Protein AF-C0XRL9-F1 (afdb_monomer_lite)

Secondary structure (DSSP, 8-state):
--SHHHHHHHHHHHHHHHHHHHHHHHHHHHHHHHHS------S-HHHHTTSTTEEEEE-SS-EEEEEPPPSSPPSSEEEEE--TT----HHHHHHHHHTT-EEEEE--S--

pLDDT: mean 85.1, std 12.41, range [48.97, 97.81]

Structure (mmCIF, N/CA/C/O backbone):
data_AF-C0XRL9-F1
#
_entry.id   AF-C0XRL9-F1
#
loop_
_atom_site.group_PDB
_atom_site.id
_atom_site.type_symbol
_atom_site.label_atom_id
_atom_site.label_alt_id
_atom_site.label_comp_id
_atom_site.label_asym_id
_atom_site.label_entity_id
_atom_site.label_seq_id
_atom_site.pdbx_PDB_ins_code
_atom_site.Cartn_x
_atom_site.Cartn_y
_atom_site.Cartn_z
_atom_site.occupancy
_atom_site.B_iso_or_equiv
_atom_site.auth_seq_id
_atom_site.auth_comp_id
_atom_site.auth_asym_id
_atom_site.auth_atom_id
_atom_site.pdbx_PDB_model_num
ATOM 1 N N . MET A 1 1 ? 38.129 -1.562 -51.054 1.00 54.91 1 MET A N 1
ATOM 2 C CA . MET A 1 1 ? 38.420 -1.204 -49.641 1.00 54.91 1 MET A CA 1
ATOM 3 C C . MET A 1 1 ? 37.546 -0.070 -49.062 1.00 54.91 1 MET A C 1
ATOM 5 O O . MET A 1 1 ? 37.778 0.338 -47.932 1.00 54.91 1 MET A O 1
ATOM 9 N N . VAL A 1 2 ? 36.530 0.442 -49.781 1.00 57.69 2 VAL A N 1
ATOM 10 C CA . VAL A 1 2 ? 35.673 1.569 -49.324 1.00 57.69 2 VAL A CA 1
ATOM 11 C C . VAL A 1 2 ? 34.429 1.099 -48.548 1.00 57.69 2 VAL A C 1
ATOM 13 O O . VAL A 1 2 ? 33.915 1.816 -47.692 1.00 57.69 2 VAL A O 1
ATOM 16 N N . THR A 1 3 ? 33.967 -0.125 -48.801 1.00 61.16 3 THR A N 1
ATOM 17 C CA . THR A 1 3 ? 32.775 -0.726 -48.183 1.00 61.16 3 THR A CA 1
ATOM 18 C C . THR A 1 3 ? 32.954 -1.021 -46.692 1.00 61.16 3 THR A C 1
ATOM 20 O O . THR A 1 3 ? 32.068 -0.699 -45.907 1.00 61.16 3 THR A O 1
ATOM 23 N N . SER A 1 4 ? 34.113 -1.532 -46.266 1.00 67.38 4 SER A N 1
ATOM 24 C CA . SER A 1 4 ? 34.388 -1.855 -44.853 1.00 67.38 4 SER A CA 1
ATOM 25 C C . SER A 1 4 ? 34.343 -0.630 -43.932 1.00 67.38 4 SER A C 1
ATOM 27 O O . SER A 1 4 ? 33.796 -0.694 -42.836 1.00 67.38 4 SER A O 1
ATOM 29 N N . ARG A 1 5 ? 34.831 0.526 -44.402 1.00 75.00 5 ARG A N 1
ATOM 30 C CA . ARG A 1 5 ? 34.821 1.793 -43.647 1.00 75.00 5 ARG A CA 1
ATOM 31 C C . ARG A 1 5 ? 33.425 2.399 -43.466 1.00 75.00 5 ARG A C 1
ATOM 33 O O . ARG A 1 5 ? 33.252 3.282 -42.630 1.00 75.00 5 ARG A O 1
ATOM 40 N N . ARG A 1 6 ? 32.437 2.006 -44.279 1.00 79.19 6 ARG A N 1
ATOM 41 C CA . ARG A 1 6 ? 31.036 2.431 -44.101 1.00 79.19 6 ARG A CA 1
ATOM 42 C C . ARG A 1 6 ? 30.351 1.586 -43.031 1.00 79.19 6 ARG A C 1
ATOM 44 O O . ARG A 1 6 ? 29.741 2.151 -42.134 1.00 79.19 6 ARG A O 1
ATOM 51 N N . TRP A 1 7 ? 30.541 0.269 -43.073 1.00 85.12 7 TRP A N 1
ATOM 52 C CA . TRP A 1 7 ? 30.019 -0.648 -42.057 1.00 85.12 7 TRP A CA 1
ATOM 53 C C . TRP A 1 7 ? 30.585 -0.377 -40.661 1.00 85.12 7 TRP A C 1
ATOM 55 O O . TRP A 1 7 ? 29.825 -0.378 -39.699 1.00 85.12 7 TRP A O 1
ATOM 65 N N . LEU A 1 8 ? 31.879 -0.054 -40.554 1.00 88.44 8 LEU A N 1
ATOM 66 C CA . LEU A 1 8 ? 32.490 0.308 -39.270 1.00 88.44 8 LEU A CA 1
ATOM 67 C C . LEU A 1 8 ? 31.834 1.541 -38.632 1.00 88.44 8 LEU A C 1
ATOM 69 O O . LEU A 1 8 ? 31.536 1.528 -37.446 1.00 88.44 8 LEU A O 1
ATOM 73 N N . ARG A 1 9 ? 31.552 2.579 -39.430 1.00 88.06 9 ARG A N 1
ATOM 74 C CA . ARG A 1 9 ? 30.893 3.806 -38.951 1.00 88.06 9 ARG A CA 1
ATOM 75 C C . ARG A 1 9 ? 29.449 3.569 -38.517 1.00 88.06 9 ARG A C 1
ATOM 77 O O . ARG A 1 9 ? 28.984 4.197 -37.576 1.00 88.06 9 ARG A O 1
ATOM 84 N N . ILE A 1 10 ? 28.744 2.667 -39.199 1.00 91.25 10 ILE A N 1
ATOM 85 C CA . ILE A 1 10 ? 27.388 2.267 -38.803 1.00 91.25 10 ILE A CA 1
ATOM 86 C C . ILE A 1 10 ? 27.439 1.526 -37.466 1.00 91.25 10 ILE A C 1
ATOM 88 O O . ILE A 1 10 ? 26.667 1.846 -36.569 1.00 91.25 10 ILE A O 1
ATOM 92 N N . LEU A 1 11 ? 28.371 0.581 -37.307 1.00 93.69 11 LEU A N 1
ATOM 93 C CA . LEU A 1 11 ? 28.557 -0.144 -36.051 1.00 93.69 11 LEU A CA 1
ATOM 94 C C . LEU A 1 11 ? 28.894 0.810 -34.895 1.00 93.69 11 LEU A C 1
ATOM 96 O O . LEU A 1 11 ? 28.296 0.715 -33.830 1.00 93.69 11 LEU A O 1
ATOM 100 N N . GLU A 1 12 ? 29.804 1.755 -35.123 1.00 93.75 12 GLU A N 1
ATOM 101 C CA . GLU A 1 12 ? 30.186 2.778 -34.147 1.00 93.75 12 GLU A CA 1
ATOM 102 C C . GLU A 1 12 ? 28.990 3.647 -33.734 1.00 93.75 12 GLU A C 1
ATOM 104 O O . GLU A 1 12 ? 28.750 3.840 -32.544 1.00 93.75 12 GLU A O 1
ATOM 109 N N . ALA A 1 13 ? 28.184 4.097 -34.700 1.00 93.38 13 ALA A N 1
ATOM 110 C CA . ALA A 1 13 ? 26.972 4.859 -34.421 1.00 93.38 13 ALA A CA 1
ATOM 111 C C . ALA A 1 13 ? 25.956 4.050 -33.598 1.00 93.38 13 ALA A C 1
ATOM 113 O O . ALA A 1 13 ? 25.370 4.577 -32.654 1.00 93.38 13 ALA A O 1
ATOM 114 N N . VAL A 1 14 ? 25.772 2.763 -33.907 1.00 95.94 14 VAL A N 1
ATOM 115 C CA . VAL A 1 14 ? 24.879 1.877 -33.144 1.00 95.94 14 VAL A CA 1
ATOM 116 C C . VAL A 1 14 ? 25.370 1.714 -31.706 1.00 95.94 14 VAL A C 1
ATOM 118 O O . VAL A 1 14 ? 24.582 1.862 -30.774 1.00 95.94 14 VAL A O 1
ATOM 121 N N . VAL A 1 15 ? 26.666 1.468 -31.507 1.00 96.88 15 VAL A N 1
ATOM 122 C CA . VAL A 1 15 ? 27.258 1.355 -30.165 1.00 96.88 15 VAL A CA 1
ATOM 123 C C . VAL A 1 15 ? 27.094 2.660 -29.386 1.00 96.88 15 VAL A C 1
ATOM 125 O O . VAL A 1 15 ? 26.698 2.626 -28.222 1.00 96.88 15 VAL A O 1
ATOM 128 N N . ALA A 1 16 ? 27.325 3.810 -30.024 1.00 96.44 16 ALA A N 1
ATOM 129 C CA . ALA A 1 16 ? 27.135 5.114 -29.399 1.00 96.44 16 ALA A CA 1
ATOM 130 C C . ALA A 1 16 ? 25.680 5.331 -28.952 1.00 96.44 16 ALA A C 1
ATOM 132 O O . ALA A 1 16 ? 25.442 5.757 -27.823 1.00 96.44 16 ALA A O 1
ATOM 133 N N . VAL A 1 17 ? 24.701 4.975 -29.789 1.00 97.44 17 VAL A N 1
ATOM 134 C CA . VAL A 1 17 ? 23.275 5.068 -29.436 1.00 97.44 17 VAL A CA 1
ATOM 135 C C . VAL A 1 17 ? 22.935 4.159 -28.254 1.00 97.44 17 VAL A C 1
ATOM 137 O O . VAL A 1 17 ? 22.274 4.600 -27.316 1.00 97.44 17 VAL A O 1
ATOM 140 N N . VAL A 1 18 ? 23.415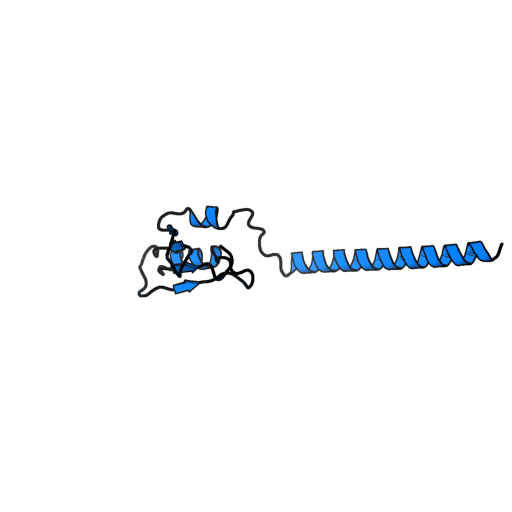 2.913 -28.254 1.00 97.44 18 VAL A N 1
ATOM 141 C CA . VAL A 1 18 ? 23.190 1.976 -27.141 1.00 97.44 18 VAL A CA 1
ATOM 142 C C . VAL A 1 18 ? 23.787 2.515 -25.841 1.00 97.44 18 VAL A C 1
ATOM 144 O O . VAL A 1 18 ? 23.126 2.474 -24.804 1.00 97.44 18 VAL A O 1
ATOM 147 N N . LEU A 1 19 ? 24.997 3.077 -25.888 1.00 97.81 19 LEU A N 1
ATOM 148 C CA . LEU A 1 19 ? 25.628 3.694 -24.722 1.00 97.81 19 LEU A CA 1
ATOM 149 C C . LEU A 1 19 ? 24.810 4.871 -24.186 1.00 97.81 19 LEU A C 1
ATOM 151 O O . LEU A 1 19 ? 24.601 4.953 -22.978 1.00 97.81 19 LEU A O 1
ATOM 155 N N . VAL A 1 20 ? 24.298 5.738 -25.064 1.00 97.69 20 VAL A N 1
ATOM 156 C CA . VAL A 1 20 ? 23.424 6.853 -24.666 1.00 97.69 20 VAL A CA 1
ATOM 157 C C . VAL A 1 20 ? 22.152 6.336 -23.991 1.00 97.69 20 VAL A C 1
ATOM 159 O O . VAL A 1 20 ? 21.781 6.845 -22.936 1.00 97.69 20 VAL A O 1
ATOM 162 N N . LEU A 1 21 ? 21.513 5.296 -24.535 1.00 97.62 21 LEU A N 1
ATOM 163 C CA . LEU A 1 21 ? 20.315 4.700 -23.934 1.00 97.62 21 LEU A CA 1
ATOM 164 C C . LEU A 1 21 ? 20.593 4.114 -22.546 1.00 97.62 21 LEU A C 1
ATOM 166 O O . LEU A 1 21 ? 19.814 4.344 -21.622 1.00 97.62 21 LEU A O 1
ATOM 170 N N . ILE A 1 22 ? 21.713 3.407 -22.371 1.00 97.56 22 ILE A N 1
ATOM 171 C CA . ILE A 1 22 ? 22.130 2.891 -21.060 1.00 97.56 22 ILE A CA 1
ATOM 172 C C . ILE A 1 22 ? 22.310 4.048 -20.073 1.00 97.56 22 ILE A C 1
ATOM 174 O O . ILE A 1 22 ? 21.818 3.975 -18.949 1.00 97.56 22 ILE A O 1
ATOM 178 N N . LEU A 1 23 ? 22.963 5.131 -20.499 1.00 97.56 23 LEU A N 1
ATOM 179 C CA . LEU A 1 23 ? 23.197 6.311 -19.669 1.00 97.56 23 LEU A CA 1
ATOM 180 C C . LEU A 1 23 ? 21.883 6.975 -19.242 1.00 97.56 23 LEU A C 1
ATOM 182 O O . LEU A 1 23 ? 21.729 7.325 -18.074 1.00 97.56 23 LEU A O 1
ATOM 186 N N . VAL A 1 24 ? 20.911 7.078 -20.153 1.00 97.19 24 VAL A N 1
ATOM 187 C CA . VAL A 1 24 ? 19.563 7.576 -19.844 1.00 97.19 24 VAL A CA 1
ATOM 188 C C . VAL A 1 24 ? 18.865 6.667 -18.834 1.00 97.19 24 VAL A C 1
ATOM 190 O O . VAL A 1 24 ? 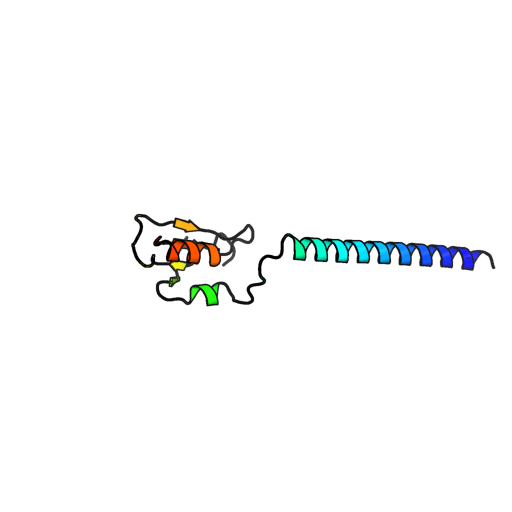18.364 7.161 -17.829 1.00 97.19 24 VAL A O 1
ATOM 193 N N . ILE A 1 25 ? 18.869 5.346 -19.043 1.00 96.06 25 ILE A N 1
ATOM 194 C CA . ILE A 1 25 ? 18.226 4.388 -18.128 1.00 96.06 25 ILE A CA 1
ATOM 195 C C . ILE A 1 25 ? 18.849 4.468 -16.729 1.00 96.06 25 ILE A C 1
ATOM 197 O O . ILE A 1 25 ? 18.128 4.529 -15.733 1.00 96.06 25 ILE A O 1
ATOM 201 N N . VAL A 1 26 ? 20.180 4.485 -16.640 1.00 96.00 26 VAL A N 1
ATOM 202 C CA . VAL A 1 26 ? 20.903 4.589 -15.365 1.00 96.00 26 VAL A CA 1
ATOM 203 C C . VAL A 1 26 ? 20.636 5.938 -14.698 1.00 96.00 26 VAL A C 1
ATOM 205 O O . VAL A 1 26 ? 20.352 5.975 -13.503 1.00 96.00 26 VAL A O 1
ATOM 208 N N . GLY A 1 27 ? 20.665 7.033 -15.460 1.00 94.56 27 GLY A N 1
ATOM 209 C CA . GLY A 1 27 ? 20.377 8.376 -14.962 1.00 94.56 27 GLY A CA 1
ATOM 210 C C . GLY A 1 27 ? 18.962 8.496 -14.400 1.00 94.56 27 GLY A C 1
ATOM 211 O O . GLY A 1 27 ? 18.792 8.984 -13.285 1.00 94.56 27 GLY A O 1
ATOM 212 N N . VAL A 1 28 ? 17.961 7.978 -15.120 1.00 91.88 28 VAL A N 1
ATOM 213 C CA . VAL A 1 28 ? 16.571 7.922 -14.646 1.00 91.88 28 VAL A CA 1
ATOM 214 C C . VAL A 1 28 ? 16.481 7.082 -13.379 1.00 91.88 28 VAL A C 1
ATOM 216 O O . VAL A 1 28 ? 15.920 7.550 -12.399 1.00 91.88 28 VAL A O 1
ATOM 219 N N . ARG A 1 29 ? 17.085 5.888 -13.340 1.00 88.12 29 ARG A N 1
ATOM 220 C CA . ARG A 1 29 ? 17.058 5.041 -12.137 1.00 88.12 29 ARG A CA 1
ATOM 221 C C . ARG A 1 29 ? 17.668 5.729 -10.921 1.00 88.12 29 ARG A C 1
ATOM 223 O O . ARG A 1 29 ? 17.062 5.680 -9.859 1.00 88.12 29 ARG A O 1
ATOM 230 N N . LEU A 1 30 ? 18.818 6.386 -11.077 1.00 89.88 30 LEU A N 1
ATOM 231 C CA . LEU A 1 30 ? 19.481 7.115 -9.992 1.00 89.88 30 LEU A CA 1
ATOM 232 C C . LEU A 1 30 ? 18.673 8.332 -9.532 1.00 89.88 30 LEU A C 1
ATOM 234 O O . LEU A 1 30 ? 18.594 8.612 -8.336 1.00 89.88 30 LEU A O 1
ATOM 238 N N . PHE A 1 31 ? 18.069 9.062 -10.470 1.00 87.19 31 PHE A N 1
ATOM 239 C CA . PHE A 1 31 ? 17.197 10.186 -10.151 1.00 87.19 31 PHE A CA 1
ATOM 240 C C . PHE A 1 31 ? 15.952 9.702 -9.400 1.00 87.19 31 PHE A C 1
ATOM 242 O O . PHE A 1 31 ? 15.649 10.196 -8.315 1.00 87.19 31 PHE A O 1
ATOM 249 N N . THR A 1 32 ? 15.283 8.672 -9.916 1.00 83.94 32 THR A N 1
ATOM 250 C CA . THR A 1 32 ? 14.109 8.073 -9.283 1.00 83.94 32 THR A CA 1
ATOM 251 C C . THR A 1 32 ? 14.440 7.507 -7.908 1.00 83.94 32 THR A C 1
ATOM 253 O O . THR A 1 32 ? 13.723 7.797 -6.962 1.00 83.94 32 THR A O 1
ATOM 256 N N . SER A 1 33 ? 15.553 6.792 -7.737 1.00 75.94 33 SER A N 1
ATOM 257 C CA . SER A 1 33 ? 15.948 6.272 -6.423 1.00 75.94 33 SER A CA 1
ATOM 258 C C . SER A 1 33 ? 16.341 7.368 -5.432 1.00 75.94 33 SER A C 1
ATOM 260 O O . SER A 1 33 ? 16.320 7.139 -4.232 1.00 75.94 33 SER A O 1
ATOM 262 N N . ARG A 1 34 ? 16.745 8.557 -5.888 1.00 79.88 34 ARG A N 1
ATOM 263 C CA . ARG A 1 34 ? 17.093 9.662 -4.984 1.00 79.88 34 ARG A CA 1
ATOM 264 C C . ARG A 1 34 ? 15.871 10.467 -4.549 1.00 79.88 34 ARG A C 1
ATOM 266 O O . ARG A 1 34 ? 15.815 10.892 -3.401 1.00 79.88 34 ARG A O 1
ATOM 273 N N . TYR A 1 35 ? 14.939 10.710 -5.466 1.00 71.94 35 TYR A N 1
ATOM 274 C CA . TYR A 1 35 ? 13.791 11.594 -5.230 1.00 71.94 35 TYR A CA 1
ATOM 275 C C . TYR A 1 35 ? 12.497 10.849 -4.897 1.00 71.94 35 TYR A C 1
ATOM 277 O O . TYR A 1 35 ? 11.643 11.396 -4.210 1.00 71.94 35 TYR A O 1
ATOM 285 N N . TYR A 1 36 ? 12.364 9.608 -5.360 1.00 63.34 36 TYR A N 1
ATOM 286 C CA . TYR A 1 36 ? 11.160 8.786 -5.244 1.00 63.34 36 TYR A CA 1
ATOM 287 C C . TYR A 1 36 ? 11.464 7.395 -4.676 1.00 63.34 36 TYR A C 1
ATOM 289 O O . TYR A 1 36 ? 10.708 6.458 -4.930 1.00 63.34 36 TYR A O 1
ATOM 297 N N . ALA A 1 37 ? 12.564 7.223 -3.931 1.00 54.84 37 ALA A N 1
ATOM 298 C CA . ALA A 1 37 ? 12.766 5.994 -3.171 1.00 54.84 37 ALA A CA 1
ATOM 299 C C . ALA A 1 37 ? 11.682 5.883 -2.099 1.00 54.84 37 ALA A C 1
ATOM 301 O O . ALA A 1 37 ? 11.810 6.403 -0.992 1.00 54.84 37 ALA A O 1
ATOM 302 N N . VAL A 1 38 ? 10.609 5.182 -2.446 1.00 57.12 38 VAL A N 1
ATOM 303 C CA . VAL A 1 38 ? 9.733 4.561 -1.466 1.00 57.12 38 VAL A CA 1
ATOM 304 C C . VAL A 1 38 ? 10.564 3.445 -0.828 1.00 57.12 38 VAL A C 1
ATOM 306 O O . VAL A 1 38 ? 11.152 2.655 -1.573 1.00 57.12 38 VAL A O 1
ATOM 309 N N . PRO A 1 39 ? 10.693 3.392 0.510 1.00 56.66 39 PRO A N 1
ATOM 310 C CA . PRO A 1 39 ? 11.401 2.311 1.178 1.00 56.66 39 PRO A CA 1
ATOM 311 C C . PRO A 1 39 ? 10.915 0.968 0.634 1.00 56.66 39 PRO A C 1
ATOM 313 O O . PRO A 1 39 ? 9.717 0.684 0.659 1.00 56.66 39 PRO A O 1
ATOM 316 N N . GLU A 1 40 ? 11.833 0.159 0.105 1.00 48.97 40 GLU A N 1
ATOM 317 C CA . GLU A 1 40 ? 11.513 -1.193 -0.342 1.00 48.97 40 GLU A CA 1
ATOM 318 C C . GLU A 1 40 ? 11.223 -2.031 0.904 1.00 48.97 40 GLU A C 1
ATOM 320 O O . GLU A 1 40 ? 12.106 -2.583 1.565 1.00 48.97 40 GLU A O 1
ATOM 325 N N . VAL A 1 41 ? 9.953 -2.069 1.276 1.00 53.28 41 VAL A N 1
ATOM 326 C CA . VAL A 1 41 ? 9.465 -2.935 2.331 1.00 53.28 41 VAL A CA 1
ATOM 327 C C . VAL A 1 41 ? 9.439 -4.341 1.746 1.00 53.28 41 VAL A C 1
ATOM 329 O O . VAL A 1 41 ? 8.554 -4.694 0.975 1.00 53.28 41 VAL A O 1
ATOM 332 N N . LYS A 1 42 ? 10.427 -5.158 2.117 1.00 52.75 42 LYS A N 1
ATOM 333 C CA . LYS A 1 42 ? 10.467 -6.594 1.781 1.00 52.75 42 LYS A CA 1
ATOM 334 C C . LYS A 1 42 ? 9.417 -7.425 2.529 1.00 52.75 42 LYS A C 1
ATOM 336 O O . LYS A 1 42 ? 9.325 -8.628 2.311 1.00 52.75 42 LYS A O 1
ATOM 341 N N . THR A 1 43 ? 8.665 -6.798 3.424 1.00 62.09 43 THR A N 1
ATOM 342 C CA . THR A 1 43 ? 7.593 -7.418 4.195 1.00 62.09 43 THR A CA 1
ATOM 343 C C . THR A 1 43 ? 6.320 -7.459 3.356 1.00 62.09 43 THR A C 1
ATOM 345 O O . THR A 1 43 ? 5.857 -6.428 2.870 1.00 62.09 43 THR A O 1
ATOM 348 N N . SER A 1 44 ? 5.748 -8.651 3.187 1.00 69.50 44 SER A N 1
ATOM 349 C CA . SER A 1 44 ? 4.450 -8.809 2.529 1.00 69.50 44 SER A CA 1
ATOM 350 C C . SER A 1 44 ? 3.376 -8.027 3.292 1.00 69.50 44 SER A C 1
ATOM 352 O O . SER A 1 44 ? 3.415 -7.967 4.521 1.00 69.50 44 SER A O 1
ATOM 354 N N . ALA A 1 45 ? 2.377 -7.474 2.596 1.00 69.88 45 ALA A N 1
ATOM 355 C CA . ALA A 1 45 ? 1.222 -6.838 3.242 1.00 69.88 45 ALA A CA 1
ATOM 356 C C . ALA A 1 45 ? 0.576 -7.763 4.289 1.00 69.88 45 ALA A C 1
ATOM 358 O O . ALA A 1 45 ? 0.190 -7.320 5.367 1.00 69.88 45 ALA A O 1
ATOM 359 N N . LYS A 1 46 ? 0.570 -9.072 4.012 1.00 74.12 46 LYS A N 1
ATOM 360 C CA . LYS A 1 46 ? 0.084 -10.107 4.925 1.00 74.12 46 LYS A CA 1
ATOM 361 C C . LYS A 1 46 ? 0.893 -10.205 6.222 1.00 74.12 46 LYS A C 1
ATOM 363 O O . LYS A 1 46 ? 0.313 -10.420 7.279 1.00 74.12 46 LYS A O 1
ATOM 368 N N . ASP A 1 47 ? 2.208 -10.029 6.147 1.00 80.38 47 ASP A N 1
ATOM 369 C CA . ASP A 1 47 ? 3.084 -10.071 7.321 1.00 80.38 47 ASP A CA 1
ATOM 370 C C . ASP A 1 47 ? 2.939 -8.789 8.158 1.00 80.38 47 ASP A C 1
ATOM 372 O O . ASP A 1 47 ? 2.946 -8.848 9.385 1.00 80.38 47 ASP A O 1
ATOM 376 N N . LEU A 1 48 ? 2.739 -7.633 7.508 1.00 81.12 48 LEU A N 1
ATOM 377 C CA . LEU A 1 48 ? 2.424 -6.364 8.183 1.00 81.12 48 LEU A CA 1
ATOM 378 C C . LEU A 1 48 ? 1.072 -6.413 8.905 1.00 81.12 48 LEU A C 1
ATOM 380 O O . LEU A 1 48 ? 0.925 -5.870 9.997 1.00 81.12 48 LEU A O 1
ATOM 384 N N . LEU A 1 49 ? 0.088 -7.079 8.302 1.00 83.38 49 LEU A N 1
ATOM 385 C CA . LEU A 1 49 ? -1.280 -7.183 8.809 1.00 83.38 49 LEU A CA 1
ATOM 386 C C . LEU A 1 49 ? -1.5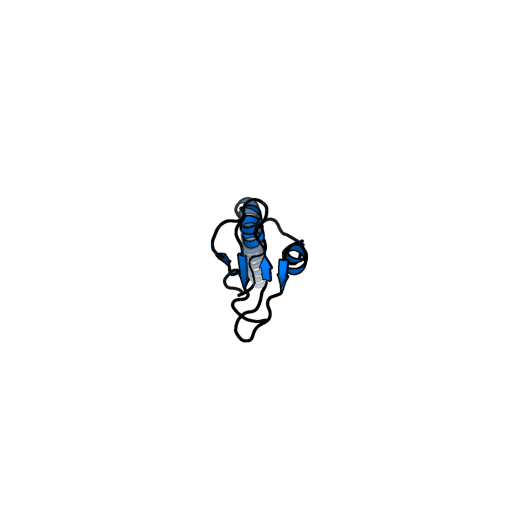06 -8.413 9.706 1.00 83.38 49 LEU A C 1
ATOM 388 O O . LEU A 1 49 ? -2.643 -8.738 10.031 1.00 83.38 49 LEU A O 1
ATOM 392 N N . ALA A 1 50 ? -0.438 -9.072 10.164 1.00 82.62 50 ALA A N 1
ATOM 393 C CA . ALA A 1 50 ? -0.506 -10.163 11.143 1.00 82.62 50 ALA A CA 1
ATOM 394 C C . ALA A 1 50 ? -0.487 -9.678 12.612 1.00 82.62 50 ALA A C 1
ATOM 396 O O . ALA A 1 50 ? -0.368 -10.482 13.538 1.00 82.62 50 ALA A O 1
ATOM 397 N N . GLY A 1 51 ? -0.559 -8.362 12.836 1.00 79.44 51 GLY A N 1
ATOM 398 C CA . GLY A 1 51 ? -0.488 -7.744 14.158 1.00 79.44 51 GLY A CA 1
ATOM 399 C C . GLY A 1 51 ? -1.753 -7.911 15.020 1.00 79.44 51 GLY A C 1
ATOM 400 O O . GLY A 1 51 ? -2.830 -8.254 14.527 1.00 79.44 51 GLY A O 1
ATOM 401 N N . PRO A 1 52 ? -1.658 -7.640 16.335 1.00 74.44 52 PRO A N 1
ATOM 402 C CA . PRO A 1 52 ? -2.802 -7.683 17.240 1.00 74.44 52 PRO A CA 1
ATOM 403 C C . PRO A 1 52 ? -3.889 -6.672 16.840 1.00 74.44 52 PRO A C 1
ATOM 405 O O . PRO A 1 52 ? -3.613 -5.525 16.489 1.00 74.44 52 PRO A O 1
ATOM 408 N N . GLY A 1 53 ? -5.151 -7.103 16.912 1.00 79.81 53 GLY A N 1
ATOM 409 C CA . GLY A 1 53 ? -6.303 -6.277 16.536 1.00 79.81 53 GLY A CA 1
ATOM 410 C C . GLY A 1 53 ? -6.573 -6.213 15.031 1.00 79.81 53 GLY A C 1
ATOM 411 O O . GLY A 1 53 ? -7.516 -5.529 14.629 1.00 79.81 53 GLY A O 1
ATOM 412 N N . VAL A 1 54 ? -5.801 -6.939 14.218 1.00 90.62 54 VAL A N 1
ATOM 413 C CA . VAL A 1 54 ? -6.052 -7.115 12.787 1.00 90.62 54 VAL A CA 1
ATOM 414 C C . VAL A 1 54 ? -6.775 -8.437 12.554 1.00 90.62 54 VAL A C 1
ATOM 416 O O . VAL A 1 54 ? -6.333 -9.487 13.009 1.00 90.62 54 VAL A O 1
ATOM 419 N N . ASN A 1 55 ? -7.909 -8.390 11.858 1.00 91.94 55 ASN A N 1
ATOM 420 C CA . ASN A 1 55 ? -8.705 -9.567 11.522 1.00 91.94 55 ASN A CA 1
ATOM 421 C C . ASN A 1 55 ? -8.994 -9.589 10.021 1.00 91.94 55 ASN A C 1
ATOM 423 O O . ASN A 1 55 ? -9.406 -8.557 9.484 1.00 91.94 55 ASN A O 1
ATOM 427 N N . PRO A 1 56 ? -8.833 -10.732 9.337 1.00 91.38 56 PRO A N 1
ATOM 428 C CA . PRO A 1 56 ? -9.254 -10.846 7.951 1.00 91.38 56 PRO A CA 1
ATOM 429 C C . PRO A 1 56 ? -10.771 -10.654 7.842 1.00 91.38 56 PRO A C 1
ATOM 431 O O . PRO A 1 56 ? -11.539 -11.021 8.735 1.00 91.38 56 PRO A O 1
ATOM 434 N N . VAL A 1 57 ? -11.195 -10.061 6.734 1.00 91.00 57 VAL A N 1
ATOM 435 C CA . VAL A 1 57 ? -12.595 -9.906 6.350 1.00 91.00 57 VAL A CA 1
ATOM 436 C C . VAL A 1 57 ? -12.788 -10.654 5.046 1.00 91.00 57 VAL A C 1
ATOM 438 O O . VAL A 1 57 ? -12.168 -10.320 4.039 1.00 91.00 57 VAL A O 1
ATOM 441 N N . GLU A 1 58 ? -13.666 -11.651 5.077 1.00 89.50 58 GLU A N 1
ATOM 442 C CA . GLU A 1 58 ? -14.081 -12.421 3.911 1.00 89.50 58 GLU A CA 1
ATOM 443 C C . GLU A 1 58 ? -15.606 -12.407 3.832 1.00 89.50 58 GLU A C 1
ATOM 445 O O . GLU A 1 58 ? -16.293 -12.988 4.670 1.00 89.50 58 GLU A O 1
ATOM 450 N N . GLY A 1 59 ? -16.140 -11.701 2.841 1.00 86.00 59 GLY A N 1
ATOM 451 C CA . GLY A 1 59 ? -17.564 -11.680 2.538 1.00 86.00 59 GLY A CA 1
ATOM 452 C C . GLY A 1 59 ? -17.813 -11.641 1.036 1.00 86.00 59 GLY A C 1
ATOM 453 O O . GLY A 1 59 ? -16.886 -11.480 0.242 1.00 86.00 59 GLY A O 1
ATOM 454 N N . ASP A 1 60 ? -19.084 -11.740 0.652 1.00 85.38 60 ASP A N 1
ATOM 455 C CA . ASP A 1 60 ? -19.498 -11.886 -0.752 1.00 85.38 60 ASP A CA 1
ATOM 456 C C . ASP A 1 60 ? -19.054 -10.718 -1.649 1.00 85.38 60 ASP A C 1
ATOM 458 O O . ASP A 1 60 ? -18.760 -10.905 -2.827 1.00 85.38 60 ASP A O 1
ATOM 462 N N . TYR A 1 61 ? -18.982 -9.510 -1.081 1.00 81.69 61 TYR A N 1
ATOM 463 C CA . TYR A 1 61 ? -18.649 -8.274 -1.801 1.00 81.69 61 TYR A CA 1
ATOM 464 C C . TYR A 1 61 ? -17.408 -7.558 -1.260 1.00 81.69 61 TYR A C 1
ATOM 466 O O . TYR A 1 61 ? -16.986 -6.554 -1.829 1.00 81.69 61 TYR A O 1
ATOM 474 N N . LEU A 1 62 ? -16.848 -8.022 -0.140 1.00 87.81 62 LEU A N 1
ATOM 475 C CA . LEU A 1 62 ? -15.794 -7.321 0.592 1.00 87.81 62 LEU A CA 1
ATOM 476 C C . LEU A 1 62 ? -14.735 -8.322 1.036 1.00 87.81 62 LEU A C 1
ATOM 478 O O . LEU A 1 62 ? -15.035 -9.260 1.774 1.00 87.81 62 LEU A O 1
ATOM 482 N N . ARG A 1 63 ? -13.489 -8.086 0.624 1.00 90.31 63 ARG A N 1
ATOM 483 C CA . ARG A 1 63 ? -12.327 -8.836 1.099 1.00 90.31 63 ARG A CA 1
ATOM 484 C C . ARG A 1 63 ? -11.215 -7.893 1.528 1.00 90.31 63 ARG A C 1
ATOM 486 O O . ARG A 1 63 ? -11.005 -6.860 0.895 1.00 90.31 63 ARG A O 1
ATOM 493 N N . GLY A 1 64 ? -10.513 -8.248 2.599 1.00 92.06 64 GLY A N 1
ATOM 494 C CA . GLY A 1 64 ? -9.409 -7.453 3.131 1.00 92.06 64 GLY A CA 1
ATOM 495 C C . GLY A 1 64 ? -9.173 -7.701 4.614 1.00 92.06 64 GLY A C 1
ATOM 496 O O . GLY A 1 64 ? -9.297 -8.828 5.089 1.00 92.06 64 GLY A O 1
ATOM 497 N N . TYR A 1 65 ? -8.863 -6.639 5.352 1.00 94.12 65 TYR A N 1
ATOM 498 C CA . TYR A 1 65 ? -8.554 -6.686 6.776 1.00 94.12 65 TYR A CA 1
ATOM 499 C C . TYR A 1 65 ? -9.271 -5.577 7.538 1.00 94.12 65 TYR A C 1
ATOM 501 O O . TYR A 1 65 ? -9.342 -4.427 7.105 1.00 94.12 65 TYR A O 1
ATOM 509 N N . ARG A 1 66 ? -9.767 -5.919 8.722 1.00 94.38 66 ARG A N 1
ATOM 510 C CA . ARG A 1 66 ? -10.283 -4.983 9.712 1.00 94.38 66 ARG A CA 1
ATOM 511 C C . ARG A 1 66 ? -9.248 -4.797 10.809 1.00 94.38 66 ARG A C 1
ATOM 513 O O . ARG A 1 66 ? -8.873 -5.764 11.464 1.00 94.38 66 ARG A O 1
ATOM 520 N N . LEU A 1 67 ? -8.858 -3.555 11.050 1.00 94.81 67 LEU A N 1
ATOM 521 C CA . LEU A 1 67 ? -7.952 -3.160 12.116 1.00 94.81 67 LEU A CA 1
ATOM 522 C C . LEU A 1 67 ? -8.757 -2.405 13.178 1.00 94.81 67 LEU A C 1
ATOM 524 O O . LEU A 1 67 ? -9.415 -1.407 12.878 1.00 94.81 67 LEU A O 1
ATOM 528 N N . ALA A 1 68 ? -8.745 -2.895 14.416 1.00 93.56 68 ALA A N 1
ATOM 529 C CA . ALA A 1 68 ? -9.344 -2.192 15.547 1.00 93.56 68 ALA A CA 1
ATOM 530 C C . ALA A 1 68 ? -8.414 -1.067 16.019 1.00 93.56 68 ALA A C 1
ATOM 532 O O . ALA A 1 68 ? -7.218 -1.306 16.196 1.00 93.56 68 ALA A O 1
ATOM 533 N N . GLY A 1 69 ? -8.962 0.133 16.231 1.00 92.00 69 GLY A N 1
ATOM 534 C CA . GLY A 1 69 ? -8.182 1.290 16.681 1.00 92.00 69 GLY A CA 1
ATOM 535 C C . GLY A 1 69 ? -7.469 1.031 18.008 1.00 92.00 69 GLY A C 1
ATOM 536 O O . GLY A 1 69 ? -8.011 0.359 18.889 1.00 92.00 69 GLY A O 1
ATOM 537 N N . GLN A 1 70 ? -6.251 1.552 18.144 1.00 90.62 70 GLN A N 1
ATOM 538 C CA . GLN A 1 70 ? -5.442 1.417 19.356 1.00 90.62 70 GLN A CA 1
ATOM 539 C C . GLN A 1 70 ? -5.541 2.666 20.242 1.00 90.62 70 GLN A C 1
ATOM 541 O O . GLN A 1 70 ? -5.751 3.775 19.761 1.00 90.62 70 GLN A O 1
ATOM 546 N N . GLY A 1 71 ? -5.370 2.492 21.555 1.00 87.88 71 GLY A N 1
ATOM 547 C CA . GLY A 1 71 ? -5.421 3.604 22.507 1.00 87.88 71 GLY A CA 1
ATOM 548 C C . GLY A 1 71 ? -6.824 4.204 22.649 1.00 87.88 71 GLY A C 1
ATOM 549 O O . GLY A 1 71 ? -7.787 3.487 22.925 1.00 87.88 71 GLY A O 1
ATOM 550 N N . GLU A 1 72 ? -6.935 5.527 22.511 1.00 87.62 72 GLU A N 1
ATOM 551 C CA . GLU A 1 72 ? -8.215 6.235 22.604 1.00 87.62 72 GLU A CA 1
ATOM 552 C C . GLU A 1 72 ? -9.005 6.087 21.296 1.00 87.62 72 GLU A C 1
ATOM 554 O O . GLU A 1 72 ? -8.674 6.675 20.264 1.00 87.62 72 GLU A O 1
ATOM 559 N N . ALA A 1 73 ? -10.059 5.270 21.343 1.00 85.06 73 ALA A N 1
ATOM 560 C CA . ALA A 1 73 ? -10.848 4.936 20.168 1.00 85.06 73 ALA A CA 1
ATOM 561 C C . ALA A 1 73 ? -11.586 6.160 19.609 1.00 85.06 73 ALA A C 1
ATOM 563 O O . ALA A 1 73 ? -12.387 6.804 20.291 1.00 85.06 73 ALA A O 1
ATOM 564 N N . ARG A 1 74 ? -11.376 6.429 18.320 1.00 91.25 74 ARG A N 1
ATOM 565 C CA . ARG A 1 74 ? -12.095 7.466 17.581 1.00 91.25 74 ARG A CA 1
ATOM 566 C C . ARG A 1 74 ? -13.402 6.917 17.005 1.00 91.25 74 ARG A C 1
ATOM 568 O O . ARG A 1 74 ? -13.428 5.784 16.513 1.00 91.25 74 ARG A O 1
ATOM 575 N N . PRO A 1 75 ? -14.493 7.703 17.022 1.00 90.00 75 PRO A N 1
ATOM 576 C CA . PRO A 1 75 ? -15.763 7.269 16.456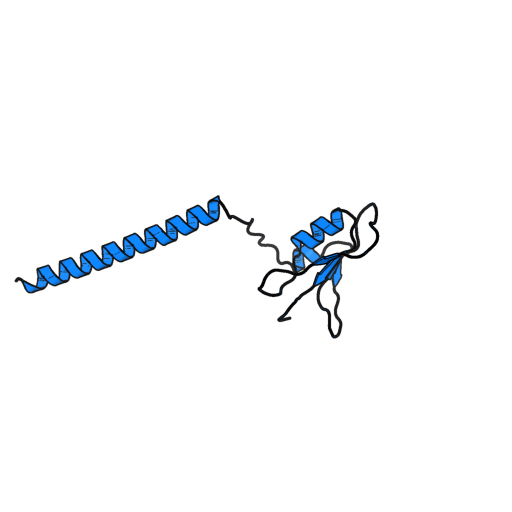 1.00 90.00 75 PRO A CA 1
ATOM 577 C C . PRO A 1 75 ? -15.665 7.088 14.934 1.00 90.00 75 PRO A C 1
ATOM 579 O O . PRO A 1 75 ? -15.002 7.856 14.237 1.00 90.00 75 PRO A O 1
ATOM 582 N N . GLY A 1 76 ? -16.378 6.083 14.420 1.00 92.62 76 GLY A N 1
ATOM 583 C CA . GLY A 1 76 ? -16.453 5.774 12.990 1.00 92.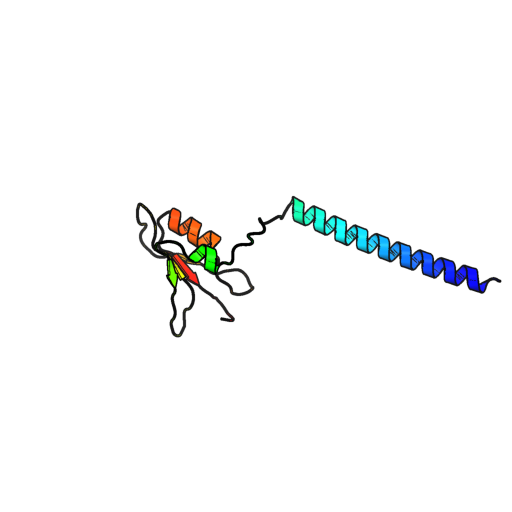62 76 GLY A CA 1
ATOM 584 C C . GLY A 1 76 ? -15.462 4.707 12.515 1.00 92.62 76 GLY A C 1
ATOM 585 O O . GLY A 1 76 ? -14.765 4.060 13.298 1.00 92.62 76 GLY A O 1
ATOM 586 N N . THR A 1 77 ? -15.452 4.471 11.203 1.00 95.00 77 THR A N 1
ATOM 587 C CA . THR A 1 77 ? -14.540 3.538 10.526 1.00 95.00 77 THR A CA 1
ATOM 588 C C . THR A 1 77 ? -14.027 4.182 9.248 1.00 95.00 77 THR A C 1
ATOM 590 O O . THR A 1 77 ? -14.812 4.736 8.480 1.00 95.00 77 THR A O 1
ATOM 593 N N . VAL A 1 78 ? -12.716 4.116 9.034 1.00 96.00 78 VAL A N 1
ATOM 594 C CA . VAL A 1 78 ? -12.060 4.605 7.820 1.00 96.00 78 VAL A CA 1
ATOM 595 C C . VAL A 1 78 ? -11.868 3.433 6.869 1.00 96.00 78 VAL A C 1
ATOM 597 O O . VAL A 1 78 ? -11.376 2.384 7.274 1.00 96.00 78 VAL A O 1
ATOM 600 N N . ILE A 1 79 ? -12.260 3.597 5.609 1.00 94.81 79 ILE A N 1
ATOM 601 C CA . ILE A 1 79 ? -12.043 2.589 4.569 1.00 94.81 79 ILE A CA 1
ATOM 602 C C . ILE A 1 79 ? -10.868 3.051 3.719 1.00 94.81 79 ILE A C 1
ATOM 604 O O . ILE A 1 79 ? -10.864 4.186 3.241 1.00 94.81 79 ILE A O 1
ATOM 608 N N . VAL A 1 80 ? -9.885 2.176 3.538 1.00 94.19 80 VAL A N 1
ATOM 609 C CA . VAL A 1 80 ? -8.712 2.439 2.704 1.00 94.19 80 VAL A CA 1
ATOM 610 C C . VAL A 1 80 ? -8.556 1.351 1.654 1.00 94.19 80 VAL A C 1
ATOM 612 O O . VAL A 1 80 ? -8.840 0.178 1.898 1.00 94.19 80 VAL A O 1
ATOM 615 N N . PHE A 1 81 ? -8.078 1.763 0.488 1.00 91.25 81 PHE A N 1
ATOM 616 C CA . PHE A 1 81 ? -7.740 0.894 -0.630 1.00 91.25 81 PHE A CA 1
ATOM 617 C C . PHE A 1 81 ? -6.275 1.120 -1.008 1.00 91.25 81 PHE A C 1
ATOM 619 O O . PHE A 1 81 ? -5.709 2.177 -0.712 1.00 91.25 81 PHE A O 1
ATOM 626 N N . GLY A 1 82 ? -5.665 0.120 -1.639 1.00 87.88 82 GLY A N 1
ATOM 627 C CA . GLY A 1 82 ? -4.361 0.240 -2.286 1.00 87.88 82 GLY A CA 1
ATOM 628 C C . GLY A 1 82 ? -4.398 1.101 -3.545 1.00 87.88 82 GLY A C 1
ATOM 629 O O . GLY A 1 82 ? -5.352 1.839 -3.806 1.00 87.88 82 GLY A O 1
ATOM 630 N N . GLY A 1 83 ? -3.319 1.027 -4.320 1.00 82.75 83 GLY A N 1
ATOM 631 C CA . GLY A 1 83 ? -3.187 1.754 -5.570 1.00 82.75 83 GLY A CA 1
ATOM 632 C C . GLY A 1 83 ? -4.014 1.146 -6.702 1.00 82.75 83 GLY A C 1
ATOM 633 O O . GLY A 1 83 ? -4.868 0.276 -6.521 1.00 82.75 83 GLY A O 1
ATOM 634 N N . SER A 1 84 ? -3.741 1.619 -7.917 1.00 80.50 84 SER A N 1
ATOM 635 C CA . SER A 1 84 ? -4.435 1.192 -9.140 1.00 80.50 84 SER A CA 1
ATOM 636 C C . SER A 1 84 ? -4.324 -0.310 -9.441 1.00 80.50 84 SER A C 1
ATOM 638 O O . SER A 1 84 ? -5.113 -0.832 -10.222 1.00 80.50 84 SER A O 1
ATOM 640 N N . GLU A 1 85 ? -3.368 -1.005 -8.823 1.00 81.44 85 GLU A N 1
ATOM 641 C CA . GLU A 1 85 ? -3.218 -2.461 -8.854 1.00 81.44 85 GLU A CA 1
ATOM 642 C C . GLU A 1 85 ? -4.328 -3.220 -8.103 1.00 81.44 85 GLU A C 1
ATOM 644 O O . GLU A 1 85 ? -4.498 -4.415 -8.330 1.00 81.44 85 GLU A O 1
ATOM 649 N N . GLY A 1 86 ? -5.104 -2.543 -7.247 1.00 81.62 86 GLY A N 1
ATOM 650 C CA . GLY A 1 86 ? -6.271 -3.111 -6.566 1.00 81.62 86 GLY A CA 1
ATOM 651 C C . GLY A 1 86 ? -5.996 -3.840 -5.257 1.00 81.62 86 GLY A C 1
ATOM 652 O O . GLY A 1 86 ? -6.916 -4.468 -4.727 1.00 81.62 86 GLY A O 1
ATOM 653 N N . SER A 1 87 ? -4.767 -3.774 -4.741 1.00 85.06 87 SER A N 1
ATOM 654 C CA . SER A 1 87 ? -4.397 -4.367 -3.456 1.00 85.06 87 SER A CA 1
ATOM 655 C C . SER A 1 87 ? -4.958 -3.571 -2.269 1.00 85.06 87 SER A C 1
ATOM 657 O O . SER A 1 87 ? -5.649 -2.565 -2.424 1.00 85.06 87 SER A O 1
ATOM 659 N N . GLU A 1 88 ? -4.644 -4.019 -1.062 1.00 84.12 88 GLU A N 1
ATOM 660 C CA . GLU A 1 88 ? -4.784 -3.278 0.184 1.00 84.12 88 GLU A CA 1
ATOM 661 C C . GLU A 1 88 ? -3.635 -2.261 0.378 1.00 84.12 88 GLU A C 1
ATOM 663 O O . GLU A 1 88 ? -2.571 -2.378 -0.236 1.00 84.12 88 GLU A O 1
ATOM 668 N N . ASN A 1 89 ? -3.833 -1.265 1.255 1.00 89.19 89 ASN A N 1
ATOM 669 C CA . ASN A 1 89 ? -2.786 -0.328 1.692 1.00 89.19 89 ASN A CA 1
ATOM 670 C C . ASN A 1 89 ? -2.439 -0.561 3.177 1.00 89.19 89 ASN A C 1
ATOM 672 O O . ASN A 1 89 ? -3.023 0.087 4.051 1.00 89.19 89 ASN A O 1
ATOM 676 N N . PRO A 1 90 ? -1.516 -1.490 3.490 1.00 89.50 90 PRO A N 1
ATOM 677 C CA . PRO A 1 90 ? -1.245 -1.897 4.869 1.00 89.50 90 PRO A CA 1
ATOM 678 C C . PRO A 1 90 ? -0.619 -0.768 5.699 1.00 89.50 90 PRO A C 1
ATOM 680 O O . PRO A 1 90 ? -0.931 -0.624 6.876 1.00 89.50 90 PRO A O 1
ATOM 683 N N . TRP A 1 91 ? 0.217 0.070 5.083 1.00 89.56 91 TRP A N 1
ATOM 684 C CA . TRP A 1 91 ? 0.923 1.158 5.761 1.00 89.56 91 TRP A CA 1
ATOM 685 C C . TRP A 1 91 ? -0.024 2.240 6.259 1.00 89.56 91 TRP A C 1
ATOM 687 O O . TRP A 1 91 ? -0.022 2.570 7.442 1.00 89.56 91 TRP A O 1
ATOM 697 N N . GLN A 1 92 ? -0.884 2.738 5.371 1.00 92.19 92 GLN A N 1
ATOM 698 C CA . GLN A 1 92 ? -1.872 3.743 5.745 1.00 92.19 92 GLN A CA 1
ATOM 699 C C . GLN A 1 92 ? -2.889 3.184 6.748 1.00 92.19 92 GLN A C 1
ATOM 701 O O . GLN A 1 92 ? -3.352 3.905 7.630 1.00 92.19 92 GLN A O 1
ATOM 706 N N . ALA A 1 93 ? -3.229 1.896 6.638 1.00 93.81 93 ALA A N 1
ATOM 707 C CA . ALA A 1 93 ? -4.137 1.257 7.578 1.00 93.81 93 ALA A CA 1
ATOM 708 C C . ALA A 1 93 ? -3.565 1.201 9.001 1.00 93.81 93 ALA A C 1
ATOM 710 O O . ALA A 1 93 ? -4.281 1.521 9.949 1.00 93.81 93 ALA A O 1
ATOM 711 N N . LEU A 1 94 ? -2.288 0.837 9.145 1.00 92.44 94 LEU A N 1
ATOM 712 C CA . LEU A 1 94 ? -1.600 0.795 10.436 1.00 92.44 94 LEU A CA 1
ATOM 713 C C . LEU A 1 94 ? -1.441 2.196 11.041 1.00 92.44 94 LEU A C 1
ATOM 715 O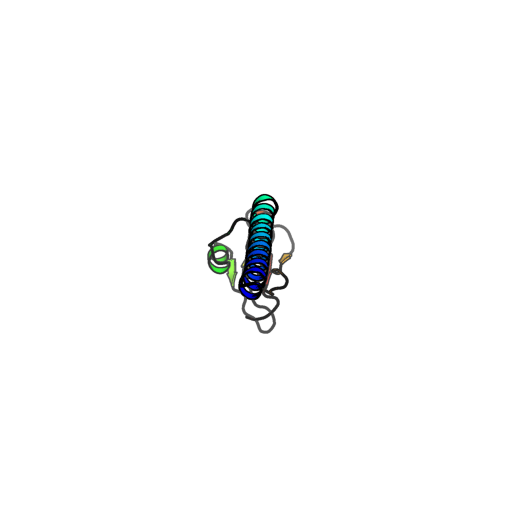 O . LEU A 1 94 ? -1.771 2.387 12.206 1.00 92.44 94 LEU A O 1
ATOM 719 N N . GLU A 1 95 ? -1.042 3.192 10.247 1.00 92.69 95 GLU A N 1
ATOM 720 C CA . GLU A 1 95 ? -0.922 4.584 10.713 1.00 92.69 95 GLU A CA 1
ATOM 721 C C . GLU A 1 95 ? -2.255 5.111 11.280 1.00 92.69 95 GLU A C 1
ATOM 723 O O . GLU A 1 95 ? -2.311 5.717 12.352 1.00 92.69 95 GLU A O 1
ATOM 728 N N . LEU A 1 96 ? -3.365 4.825 10.595 1.00 94.00 96 LEU A N 1
ATOM 729 C CA . LEU A 1 96 ? -4.704 5.193 11.058 1.00 94.00 96 LEU A CA 1
ATOM 730 C C . LEU A 1 96 ? -5.137 4.402 12.303 1.00 94.00 96 LEU A C 1
ATOM 732 O O . LEU A 1 96 ? -5.804 4.962 13.178 1.00 94.00 96 LEU A O 1
ATOM 736 N N . GLN A 1 97 ? -4.760 3.124 12.393 1.00 93.56 97 GLN A N 1
ATOM 737 C CA . GLN A 1 97 ? -5.020 2.280 13.559 1.00 93.56 97 GLN A CA 1
ATOM 738 C C . GLN A 1 97 ? -4.319 2.830 14.809 1.00 93.56 97 GLN A C 1
ATOM 740 O O . GLN A 1 97 ? -4.950 2.945 15.864 1.00 93.56 97 GLN A O 1
ATOM 745 N N . GLU A 1 98 ? -3.042 3.196 14.682 1.00 92.50 98 GLU A N 1
ATOM 746 C CA . GLU A 1 98 ? -2.232 3.806 15.744 1.00 92.50 98 GLU A CA 1
ATOM 747 C C . GLU A 1 98 ? -2.786 5.172 16.170 1.00 92.50 98 GLU A C 1
ATOM 749 O O . GLU A 1 98 ? -2.757 5.517 17.350 1.00 92.50 98 GLU A O 1
ATOM 754 N N . ALA A 1 99 ? -3.383 5.922 15.239 1.00 93.12 99 ALA A N 1
ATOM 755 C CA . ALA A 1 99 ? -4.096 7.164 15.535 1.00 93.12 99 ALA A CA 1
ATOM 756 C C . ALA A 1 99 ? -5.467 6.961 16.225 1.00 93.12 99 ALA A C 1
ATOM 758 O O . ALA A 1 99 ? -6.174 7.941 16.488 1.00 93.12 99 ALA A O 1
ATOM 759 N N . GLY A 1 100 ? -5.861 5.713 16.504 1.00 94.00 100 GLY A N 1
ATOM 760 C CA . GLY A 1 100 ? -7.083 5.351 17.225 1.00 94.00 100 GLY A CA 1
ATOM 761 C C . GLY A 1 100 ? -8.312 5.117 16.347 1.00 94.00 100 GLY A C 1
ATOM 762 O O . GLY A 1 100 ? -9.415 4.951 16.870 1.00 94.00 100 GLY A O 1
ATOM 763 N N . HIS A 1 101 ? -8.171 5.088 15.019 1.00 96.12 101 HIS A N 1
ATOM 764 C CA . HIS A 1 101 ? -9.287 4.797 14.119 1.00 96.12 101 HIS A CA 1
ATOM 765 C C . HIS A 1 101 ? -9.505 3.290 13.946 1.00 96.12 101 HIS A C 1
ATOM 767 O O . HIS A 1 101 ? -8.562 2.514 13.833 1.00 96.12 101 HIS A O 1
ATOM 773 N N . ASN A 1 102 ? -10.769 2.874 13.835 1.00 95.12 102 ASN A N 1
ATOM 774 C CA . ASN A 1 102 ? -11.082 1.579 13.234 1.00 95.12 102 ASN A CA 1
ATOM 775 C C . ASN A 1 102 ? -10.889 1.688 11.723 1.00 95.12 102 ASN A C 1
ATOM 777 O O . ASN A 1 102 ? -11.404 2.626 11.109 1.00 95.12 102 ASN A O 1
ATOM 781 N N . VAL A 1 103 ? -10.187 0.732 11.125 1.00 96.12 103 VAL A N 1
ATOM 782 C CA . VAL A 1 103 ? -9.846 0.774 9.703 1.00 96.12 103 VAL A CA 1
ATOM 783 C C . VAL A 1 103 ? -10.301 -0.496 9.006 1.00 96.12 103 VAL A C 1
ATOM 785 O O . VAL A 1 103 ? -10.190 -1.593 9.549 1.00 96.12 103 VAL A O 1
ATOM 788 N N . LEU A 1 104 ? -10.808 -0.342 7.789 1.00 94.94 104 LEU A N 1
ATOM 789 C CA . LEU A 1 104 ? -11.098 -1.428 6.869 1.00 94.94 104 LEU A CA 1
ATOM 790 C C . LEU A 1 104 ? -10.199 -1.259 5.639 1.00 94.94 104 LEU A C 1
ATOM 792 O O . LEU A 1 104 ? -10.443 -0.395 4.799 1.00 94.94 104 LEU A O 1
ATOM 796 N N . ALA A 1 105 ? -9.134 -2.051 5.572 1.00 94.06 105 ALA A N 1
ATOM 797 C CA . ALA A 1 105 ? -8.215 -2.082 4.443 1.00 94.06 105 ALA A CA 1
ATOM 798 C C . ALA A 1 105 ? -8.694 -3.141 3.452 1.00 94.06 105 ALA A C 1
ATOM 800 O O . ALA A 1 105 ? -8.640 -4.332 3.754 1.00 94.06 105 ALA A O 1
ATOM 801 N N . LEU A 1 106 ? -9.211 -2.716 2.304 1.00 93.06 106 LEU A N 1
ATOM 802 C CA . LEU A 1 106 ? -9.894 -3.595 1.358 1.00 93.06 106 LEU A CA 1
ATOM 803 C C . LEU A 1 106 ? -9.107 -3.786 0.066 1.00 93.06 106 LEU A C 1
ATOM 805 O O . LEU A 1 106 ? -8.438 -2.870 -0.412 1.00 93.06 106 LEU A O 1
ATOM 809 N N . TYR A 1 107 ? -9.284 -4.964 -0.526 1.00 90.44 107 TYR A N 1
ATOM 810 C CA . TYR A 1 107 ? -8.977 -5.207 -1.928 1.00 90.44 107 TYR A CA 1
ATOM 811 C C . TYR A 1 107 ? -10.049 -4.561 -2.802 1.00 90.44 107 TYR A C 1
ATOM 813 O O . TYR A 1 107 ? -11.241 -4.629 -2.494 1.00 90.44 107 TYR A O 1
ATOM 821 N N . PHE A 1 108 ? -9.629 -3.960 -3.912 1.00 83.88 108 PHE A N 1
ATOM 822 C CA . PHE A 1 108 ? -10.548 -3.390 -4.894 1.00 83.88 108 PHE A CA 1
ATOM 823 C C . PHE A 1 108 ? -10.796 -4.368 -6.060 1.00 83.88 108 PHE A C 1
ATOM 825 O O . PHE A 1 108 ? -11.932 -4.502 -6.514 1.00 83.88 108 PHE A O 1
ATOM 832 N N . PHE A 1 109 ? -9.770 -5.101 -6.520 1.00 75.69 109 PHE A N 1
ATOM 833 C CA . PHE A 1 109 ? -9.903 -6.114 -7.580 1.00 75.69 109 PHE A CA 1
ATOM 834 C C . PHE A 1 109 ? -8.942 -7.301 -7.371 1.00 75.69 109 PHE A C 1
ATOM 836 O O . PHE A 1 109 ? -7.889 -7.152 -6.761 1.00 75.69 109 PHE A O 1
ATOM 843 N N . GLY A 1 110 ? -9.255 -8.452 -7.981 1.00 57.44 110 GLY A N 1
ATOM 844 C CA . GLY A 1 110 ? -8.242 -9.452 -8.357 1.00 57.44 110 GLY A CA 1
ATOM 845 C C . GLY A 1 110 ? -7.823 -10.489 -7.311 1.00 57.44 110 GLY A C 1
ATOM 846 O O . GLY A 1 110 ? -6.866 -11.216 -7.568 1.00 57.44 110 GLY A O 1
ATOM 847 N N . GLN A 1 111 ? -8.518 -10.596 -6.179 1.00 58.28 111 GLN A N 1
ATOM 848 C CA . GLN A 1 111 ? -8.269 -11.632 -5.169 1.00 58.28 111 GLN A CA 1
ATOM 849 C C . GLN A 1 111 ? -9.554 -12.333 -4.818 1.00 58.28 111 GLN A C 1
ATOM 851 O O . GLN A 1 111 ? -10.583 -11.631 -4.770 1.00 58.28 111 GLN A O 1
#

Foldseek 3Di:
DVVVVVVVVVVVVVVVVVVVVVVVVVVVVVVCCVPPVDPPPPDDLVNLQPDPQWDWDDDPQWGDIKHAAPDAADPDEAEAFDPPVQHWDSVVQVVVSPVRHTYGTTGRDDD

Organism: Corynebacterium lipophiloflavum (strain ATCC 700352 / DSM 44291 / CCUG 37336 / JCM 10383 / DMMZ 1944) (NCBI:txid525263)

Sequence (111 aa):
MVTSRRWLRILEAVVAVVLVLILVIVGVRLFTSRYYAVPEVKTSAKDLLAGPGVNPVEGDYLRGYRLAGQGEARPGTVIVFGGSEGSENPWQALELQEAGHNVLALYFFGQ

Radius of gyration: 24.9 Å; chains: 1; bounding box: 58×24×72 Å